Protein AF-A0AAW8KQV0-F1 (afdb_monomer_lite)

Foldseek 3Di:
DVVVVVVVDPDDDDDDDDDCALLPQFDDPVVPRHHNDCPDPSHNAGEDCAQDHPDPPGGTHHRDDPVVVVVVVVVVVVVVVVVVVD

Secondary structure (DSSP, 8-state):
-HHHHHTT--PPP-------GGG-SB--GGGT--B--TTSTT----EESSS--SSTTSPPPEEPPHHHHHHHHHHHHHHHHHHHH-

Sequence (86 aa):
LLAKVHTLSPMPFGIQLAHAGRKASTEKPWLGKGQIAKDQPHGWQTVAPSESTFSVYDAAPHALTIAEIKQVQQDFAAAAKRAVEA

Structure (mmCIF, N/CA/C/O backbone):
data_AF-A0AAW8KQV0-F1
#
_entry.id   AF-A0AAW8KQV0-F1
#
loop_
_atom_site.group_PDB
_atom_site.id
_atom_site.type_symbol
_atom_site.label_atom_id
_atom_site.label_alt_id
_atom_site.label_comp_id
_atom_site.label_asym_id
_atom_site.label_entity_id
_atom_site.label_seq_id
_atom_site.pdbx_PDB_ins_code
_atom_site.Cartn_x
_atom_site.Cartn_y
_atom_site.Cartn_z
_atom_site.occupancy
_atom_site.B_iso_or_equiv
_atom_site.auth_seq_id
_atom_site.auth_comp_id
_atom_site.auth_asym_id
_atom_site.auth_atom_id
_atom_site.pdbx_PDB_model_num
ATOM 1 N N . LEU A 1 1 ? -3.567 -4.712 20.469 1.00 89.44 1 LEU A N 1
ATOM 2 C CA . LEU A 1 1 ? -3.200 -3.296 20.718 1.00 89.44 1 LEU A CA 1
ATOM 3 C C . LEU A 1 1 ? -4.419 -2.481 21.143 1.00 89.44 1 LEU A C 1
ATOM 5 O O . LEU A 1 1 ? -4.440 -2.066 22.292 1.00 89.44 1 LEU A O 1
ATOM 9 N N . LEU A 1 2 ? -5.431 -2.314 20.280 1.00 92.75 2 LEU A N 1
ATOM 10 C CA . LEU A 1 2 ? -6.629 -1.496 20.547 1.00 92.75 2 LEU A CA 1
ATOM 11 C C . LEU A 1 2 ? -7.303 -1.816 21.888 1.00 92.75 2 LEU A C 1
ATOM 13 O O . LEU A 1 2 ? -7.402 -0.932 22.735 1.00 92.75 2 LEU A O 1
ATOM 17 N N . ALA A 1 3 ? -7.619 -3.091 22.148 1.00 92.56 3 ALA A N 1
ATOM 18 C CA . ALA A 1 3 ? -8.206 -3.528 23.420 1.00 92.56 3 ALA A CA 1
ATOM 19 C C . ALA A 1 3 ? -7.421 -3.059 24.660 1.00 92.56 3 ALA A C 1
ATOM 21 O O . ALA A 1 3 ? -8.016 -2.690 25.664 1.00 92.56 3 ALA A O 1
ATOM 22 N N . LYS A 1 4 ? -6.082 -3.018 24.587 1.00 95.25 4 LYS A N 1
ATOM 23 C CA . LYS A 1 4 ? -5.240 -2.537 25.690 1.00 95.25 4 LYS A CA 1
ATOM 24 C C . LYS A 1 4 ? -5.287 -1.016 25.830 1.00 95.25 4 LYS A C 1
ATOM 26 O O . LYS A 1 4 ? -5.289 -0.524 26.950 1.00 95.25 4 LYS A O 1
ATOM 31 N N . VAL A 1 5 ? -5.308 -0.268 24.727 1.00 94.38 5 VAL A N 1
ATOM 32 C CA . VAL A 1 5 ? -5.366 1.202 24.787 1.00 94.38 5 VAL A CA 1
ATOM 33 C C . VAL A 1 5 ? -6.735 1.671 25.291 1.00 94.38 5 VAL A C 1
ATOM 35 O O . VAL A 1 5 ? -6.789 2.604 26.087 1.00 94.38 5 VAL A O 1
ATOM 38 N N . HIS A 1 6 ? -7.818 0.965 24.951 1.00 92.44 6 HIS A N 1
ATO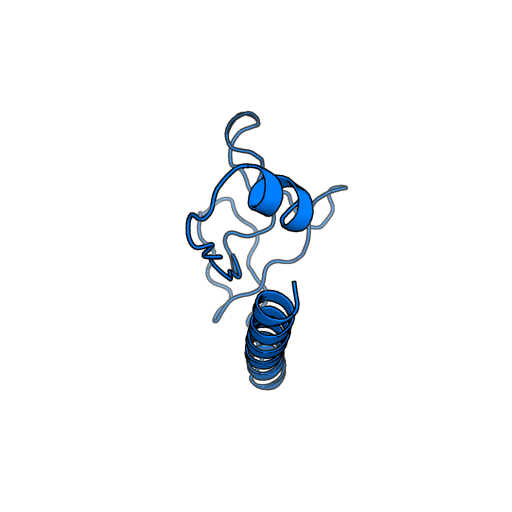M 39 C CA . HIS A 1 6 ? -9.155 1.229 25.495 1.00 92.44 6 HIS A CA 1
ATOM 40 C C . HIS A 1 6 ? -9.229 1.131 27.026 1.00 92.44 6 HIS A C 1
ATOM 42 O O . HIS A 1 6 ? -10.010 1.855 27.635 1.00 92.44 6 HIS A O 1
ATOM 48 N N . THR A 1 7 ? -8.402 0.298 27.677 1.00 96.94 7 THR A N 1
ATOM 49 C CA . THR A 1 7 ? -8.357 0.261 29.153 1.00 96.94 7 THR A CA 1
ATOM 50 C C . THR A 1 7 ? -7.630 1.463 29.763 1.00 96.94 7 THR A C 1
ATOM 52 O O . THR A 1 7 ? -7.621 1.600 30.981 1.00 96.94 7 THR A O 1
ATOM 55 N N . LEU A 1 8 ? -6.937 2.270 28.953 1.00 97.75 8 LEU A N 1
ATOM 56 C CA . LEU A 1 8 ? -6.080 3.373 29.401 1.00 97.75 8 LEU A CA 1
ATOM 57 C C . LEU A 1 8 ? -6.652 4.752 29.055 1.00 97.75 8 LEU A C 1
ATOM 59 O O . LEU A 1 8 ? -6.344 5.717 29.747 1.00 97.75 8 LEU A O 1
ATOM 63 N N . SER A 1 9 ? -7.440 4.873 27.983 1.00 97.12 9 SER A N 1
ATOM 64 C CA . SER A 1 9 ? -7.971 6.158 27.522 1.00 97.12 9 SER A CA 1
ATOM 65 C C . SER A 1 9 ? -9.285 5.999 26.748 1.00 97.12 9 SER A C 1
ATOM 67 O O . SER A 1 9 ? -9.406 5.064 25.955 1.00 97.12 9 SER A O 1
ATOM 69 N N . PRO A 1 10 ? -10.243 6.934 26.908 1.00 94.88 10 PRO A N 1
ATOM 70 C CA . PRO A 1 10 ? -11.464 6.987 26.107 1.00 94.88 10 PRO A CA 1
ATOM 71 C C . PRO A 1 10 ? -11.293 7.738 24.771 1.00 94.88 10 PRO A C 1
ATOM 73 O O . PRO A 1 10 ? -12.283 8.000 24.092 1.00 94.88 10 PRO A O 1
ATOM 76 N N . MET A 1 11 ? -10.074 8.153 24.406 1.00 96.75 11 MET A N 1
ATOM 77 C CA . MET A 1 11 ? -9.822 8.917 23.179 1.00 96.75 11 MET A CA 1
ATOM 78 C C . MET A 1 11 ? -10.295 8.153 21.925 1.00 96.75 11 MET A C 1
ATOM 80 O O . MET A 1 11 ? -10.014 6.958 21.812 1.00 96.75 11 MET A O 1
ATOM 84 N N . PRO A 1 12 ? -10.959 8.819 20.959 1.00 93.75 12 PRO A N 1
ATOM 85 C CA . PRO A 1 12 ? -11.339 8.187 19.699 1.00 93.75 12 PRO A CA 1
ATOM 86 C C . PRO A 1 12 ? -10.127 7.704 18.896 1.00 93.75 12 PRO A C 1
ATOM 88 O O . PRO A 1 12 ? -9.101 8.384 18.834 1.00 93.75 12 PRO A O 1
ATOM 91 N N . PHE A 1 13 ? -10.275 6.565 18.220 1.00 94.69 13 PHE A N 1
ATOM 92 C CA . PHE A 1 13 ? -9.267 6.040 17.302 1.00 94.69 13 PHE A CA 1
ATOM 93 C C . PHE A 1 13 ? -9.595 6.411 15.860 1.00 94.69 13 PHE A C 1
ATOM 95 O O . PHE A 1 13 ? -10.746 6.371 15.432 1.00 94.69 13 PHE A O 1
ATOM 102 N N . GLY A 1 14 ? -8.552 6.729 15.100 1.00 95.50 14 GLY A N 1
ATOM 103 C CA . GLY A 1 14 ? -8.612 6.876 13.654 1.00 95.50 14 GLY A CA 1
ATOM 104 C C . GLY A 1 14 ? -7.472 6.101 13.008 1.00 95.50 14 GLY A C 1
ATOM 105 O O . GLY A 1 14 ? -6.399 5.954 13.596 1.00 95.50 14 GLY A O 1
ATOM 106 N N . ILE A 1 15 ? -7.699 5.612 11.792 1.00 97.88 15 ILE A N 1
ATOM 107 C CA . ILE A 1 15 ? -6.686 4.927 10.991 1.00 97.88 15 ILE A CA 1
ATOM 108 C C . ILE A 1 15 ? -6.676 5.490 9.573 1.00 97.88 15 ILE A C 1
ATOM 110 O O . ILE A 1 15 ? -7.724 5.757 8.986 1.00 97.88 15 ILE A O 1
ATOM 114 N N . GLN A 1 16 ? -5.479 5.666 9.018 1.00 98.62 16 GLN A N 1
ATOM 115 C CA . GLN A 1 16 ? -5.293 6.008 7.614 1.00 98.62 16 GLN A CA 1
ATOM 116 C C . GLN A 1 16 ? -5.045 4.725 6.818 1.00 98.62 16 GLN A C 1
ATOM 118 O O . GLN A 1 16 ? -4.068 4.018 7.060 1.00 98.62 16 GLN A O 1
ATOM 123 N N . LEU A 1 17 ? -5.918 4.435 5.854 1.00 98.69 17 LEU A N 1
ATOM 124 C CA . LEU A 1 17 ? -5.705 3.369 4.876 1.00 98.69 17 LEU A CA 1
ATOM 125 C C . LEU A 1 17 ? -4.866 3.916 3.721 1.00 98.69 17 LEU A C 1
ATOM 127 O O . LEU A 1 17 ? -5.078 5.051 3.289 1.00 98.69 17 LEU A O 1
ATOM 131 N N . ALA A 1 18 ? -3.917 3.130 3.216 1.00 98.69 18 ALA A N 1
ATOM 132 C CA . ALA A 1 18 ? -2.968 3.615 2.224 1.00 98.69 18 ALA A CA 1
ATOM 133 C C . ALA A 1 18 ? -2.521 2.530 1.243 1.00 98.69 18 ALA A C 1
ATOM 135 O O . ALA A 1 18 ? -2.453 1.348 1.572 1.00 98.69 18 ALA A O 1
ATOM 136 N N . HIS A 1 19 ? -2.137 2.983 0.051 1.00 98.62 19 HIS A N 1
ATOM 137 C CA . HIS A 1 19 ? -1.440 2.204 -0.962 1.00 98.62 19 HIS A CA 1
ATOM 138 C C . HIS A 1 19 ? -0.332 3.084 -1.559 1.00 98.62 19 HIS A C 1
ATOM 140 O O . HIS A 1 19 ? -0.613 4.131 -2.139 1.00 98.62 19 HIS A O 1
ATOM 146 N N . ALA A 1 20 ? 0.935 2.689 -1.407 1.00 98.19 20 ALA A N 1
ATOM 147 C CA . ALA A 1 20 ? 2.073 3.552 -1.754 1.00 98.19 20 ALA A CA 1
ATOM 148 C C . ALA A 1 20 ? 2.370 3.634 -3.269 1.00 98.19 20 ALA A C 1
ATOM 150 O O . ALA A 1 20 ? 3.113 4.516 -3.707 1.00 98.19 20 ALA A O 1
ATOM 151 N N . GLY A 1 21 ? 1.780 2.750 -4.082 1.00 98.44 21 GLY A N 1
ATOM 152 C CA . GLY A 1 21 ? 1.906 2.775 -5.544 1.00 98.44 21 GLY A CA 1
ATOM 153 C C . GLY A 1 21 ? 3.362 2.675 -6.007 1.00 98.44 21 GLY A C 1
ATOM 154 O O . GLY A 1 21 ? 4.136 1.900 -5.449 1.00 98.44 21 GLY A O 1
ATOM 155 N N . ARG A 1 22 ? 3.770 3.518 -6.967 1.00 98.00 22 ARG A N 1
ATOM 156 C CA . ARG A 1 22 ? 5.169 3.603 -7.443 1.00 98.00 22 ARG A CA 1
ATOM 157 C C . ARG A 1 22 ? 6.197 4.017 -6.384 1.00 98.00 22 ARG A C 1
ATOM 159 O O . ARG A 1 22 ? 7.386 3.901 -6.637 1.00 98.00 22 ARG A O 1
ATOM 166 N N . LYS A 1 23 ? 5.756 4.506 -5.220 1.00 97.38 23 LYS A N 1
ATOM 167 C CA . LYS A 1 23 ? 6.623 4.845 -4.077 1.00 97.38 23 LYS A CA 1
ATOM 168 C C . LYS A 1 23 ? 6.699 3.719 -3.037 1.00 97.38 23 LYS A C 1
ATOM 170 O O . LYS A 1 23 ? 7.231 3.928 -1.952 1.00 97.38 23 LYS A O 1
ATOM 175 N N . ALA A 1 24 ? 6.089 2.565 -3.317 1.00 97.94 24 ALA A N 1
ATOM 176 C CA . ALA A 1 24 ? 6.224 1.365 -2.499 1.00 97.94 24 ALA A CA 1
ATOM 177 C C . ALA A 1 24 ? 7.623 0.746 -2.664 1.00 97.94 24 ALA A C 1
ATOM 179 O O . ALA A 1 24 ? 8.448 1.263 -3.416 1.00 97.94 24 ALA A O 1
ATOM 180 N N . SER A 1 25 ? 7.882 -0.365 -1.967 1.00 97.56 25 SER A N 1
ATOM 181 C CA . SER A 1 25 ? 9.160 -1.085 -2.032 1.00 97.56 25 SER A CA 1
ATOM 182 C C . SER A 1 25 ? 10.344 -0.137 -1.831 1.00 97.56 25 SER A C 1
ATOM 184 O O . SER A 1 25 ? 11.222 -0.043 -2.674 1.00 97.56 25 SER A O 1
ATOM 186 N N . THR A 1 26 ? 10.317 0.673 -0.774 1.00 97.06 26 THR A N 1
ATOM 187 C CA . THR A 1 26 ? 11.331 1.702 -0.499 1.00 97.06 26 THR A CA 1
ATOM 188 C C . THR A 1 26 ? 11.893 1.496 0.894 1.00 97.06 26 THR A C 1
ATOM 190 O O . THR A 1 26 ? 11.154 1.146 1.818 1.00 97.06 26 THR A O 1
ATOM 193 N N . GLU A 1 27 ? 13.196 1.715 1.040 1.00 96.81 27 GLU A N 1
ATOM 194 C CA . GLU A 1 27 ? 13.888 1.539 2.303 1.00 96.81 27 GLU A CA 1
ATOM 195 C C . GLU A 1 27 ? 13.365 2.449 3.405 1.00 96.81 27 GLU A C 1
ATOM 197 O O . GLU A 1 27 ? 12.840 3.550 3.185 1.00 96.81 27 GLU A O 1
ATOM 202 N N . LYS A 1 28 ? 13.589 2.001 4.639 1.00 95.62 28 LYS A N 1
ATOM 203 C CA . LYS A 1 28 ? 13.300 2.823 5.811 1.00 95.62 28 LYS A CA 1
ATOM 204 C C . LYS A 1 28 ? 14.116 4.119 5.734 1.00 95.62 28 LYS A C 1
ATOM 206 O O . LYS A 1 28 ? 15.259 4.107 5.270 1.00 95.62 28 LYS A O 1
ATOM 211 N N . PRO A 1 29 ? 13.590 5.248 6.241 1.00 95.81 29 PRO A N 1
ATOM 212 C CA . PRO A 1 29 ? 14.273 6.533 6.125 1.00 95.81 29 PRO A CA 1
ATOM 213 C C . PRO A 1 29 ? 15.714 6.568 6.646 1.00 95.81 29 PRO A C 1
ATOM 215 O O . PRO A 1 29 ? 16.532 7.291 6.087 1.00 95.81 29 PRO A O 1
ATOM 218 N N . TRP A 1 30 ? 16.028 5.784 7.679 1.00 96.12 30 TRP A N 1
ATOM 219 C CA . TRP A 1 30 ? 17.366 5.695 8.276 1.00 96.12 30 TRP A CA 1
ATOM 220 C C . TRP A 1 30 ? 18.313 4.705 7.574 1.00 96.12 30 TRP A C 1
ATOM 222 O O . TRP A 1 30 ? 19.463 4.592 7.984 1.00 96.12 30 TRP A O 1
ATOM 232 N N . LEU A 1 31 ? 17.854 4.006 6.530 1.00 94.56 31 LEU A N 1
ATOM 233 C CA . LEU A 1 31 ? 18.648 3.072 5.717 1.00 94.56 31 LEU A CA 1
ATOM 234 C C . LEU A 1 31 ? 18.894 3.574 4.283 1.00 94.56 31 LEU A C 1
ATOM 236 O O . LEU A 1 31 ? 19.496 2.866 3.487 1.00 94.56 31 LEU A O 1
ATOM 240 N N . GLY A 1 32 ? 18.462 4.798 3.947 1.00 87.69 32 GLY A N 1
ATOM 241 C CA . GLY A 1 32 ? 18.836 5.455 2.686 1.00 87.69 32 GLY A CA 1
ATOM 242 C C . GLY A 1 32 ? 17.694 5.835 1.740 1.00 87.69 32 GLY A C 1
ATOM 243 O O . GLY A 1 32 ? 17.976 6.426 0.705 1.00 87.69 32 GLY A O 1
ATOM 244 N N . LYS A 1 33 ? 16.418 5.575 2.078 1.00 88.25 33 LYS A N 1
ATOM 245 C CA . LYS A 1 33 ? 15.215 5.991 1.303 1.00 88.25 33 LYS A CA 1
ATOM 246 C C . LYS A 1 33 ? 15.179 5.564 -0.180 1.00 88.25 33 LYS A C 1
ATOM 248 O O . LYS A 1 33 ? 14.314 6.042 -0.910 1.00 88.25 33 LYS A O 1
ATOM 253 N N . GLY A 1 34 ? 16.098 4.716 -0.636 1.00 94.38 34 GLY A N 1
ATOM 254 C CA . GLY A 1 34 ? 16.120 4.207 -2.006 1.00 94.38 34 GLY A CA 1
ATOM 255 C C . GLY A 1 34 ? 15.071 3.120 -2.216 1.00 94.38 34 GLY A C 1
ATOM 256 O O . GLY A 1 34 ? 14.670 2.448 -1.263 1.00 94.38 34 GLY A O 1
ATOM 257 N N . GLN A 1 35 ? 14.624 2.937 -3.457 1.00 97.06 35 GLN A N 1
ATOM 258 C CA . GLN A 1 35 ? 13.774 1.803 -3.796 1.00 97.06 35 GLN A CA 1
ATOM 259 C C . GLN A 1 35 ? 14.545 0.488 -3.578 1.00 97.06 35 GLN A C 1
ATOM 261 O O . GLN A 1 35 ? 15.698 0.349 -3.979 1.00 97.06 35 GLN A O 1
ATOM 266 N N . ILE A 1 36 ? 13.896 -0.484 -2.947 1.00 96.75 36 ILE A N 1
ATOM 267 C CA . ILE A 1 36 ? 14.349 -1.867 -2.860 1.00 96.75 36 ILE A CA 1
ATOM 268 C C . ILE A 1 36 ? 13.915 -2.549 -4.159 1.00 96.75 36 ILE A C 1
ATOM 270 O O . ILE A 1 36 ? 12.716 -2.703 -4.413 1.00 96.75 36 ILE A O 1
ATOM 274 N N . ALA A 1 37 ? 14.883 -2.919 -4.996 1.00 91.19 37 ALA A N 1
ATOM 275 C CA . ALA A 1 37 ? 14.621 -3.574 -6.274 1.00 91.19 37 ALA A CA 1
ATOM 276 C C . ALA A 1 37 ? 13.904 -4.923 -6.080 1.00 91.19 37 ALA A C 1
ATOM 278 O O . ALA A 1 37 ? 14.133 -5.620 -5.095 1.00 91.19 37 ALA A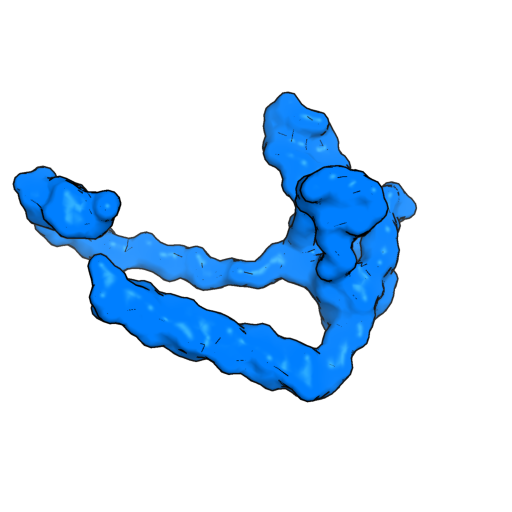 O 1
ATOM 279 N N . LYS A 1 38 ? 13.027 -5.299 -7.020 1.00 93.69 38 LYS A N 1
ATOM 280 C CA . LYS A 1 38 ? 12.140 -6.476 -6.896 1.00 93.69 38 LYS A CA 1
ATOM 281 C C . LYS A 1 38 ? 12.854 -7.830 -6.778 1.00 93.69 38 LYS A C 1
ATOM 283 O O . LYS A 1 38 ? 12.218 -8.815 -6.429 1.00 93.69 38 LYS A O 1
ATOM 288 N N . ASP A 1 39 ? 14.128 -7.884 -7.142 1.00 93.94 39 ASP A N 1
ATOM 289 C CA . ASP A 1 39 ? 15.001 -9.056 -7.067 1.00 93.94 39 ASP A CA 1
ATOM 290 C C . ASP A 1 39 ? 15.754 -9.160 -5.727 1.00 93.94 39 ASP A C 1
ATOM 292 O O . ASP A 1 39 ? 16.414 -10.164 -5.465 1.00 93.94 39 ASP A O 1
ATOM 296 N N . GLN A 1 40 ? 15.634 -8.154 -4.858 1.00 94.94 40 GLN A N 1
ATOM 297 C CA . GLN A 1 40 ? 16.200 -8.152 -3.511 1.00 94.94 40 GLN A CA 1
ATOM 298 C C . GLN A 1 40 ? 15.246 -8.805 -2.493 1.00 94.94 40 GLN A C 1
ATOM 300 O O . GLN A 1 40 ? 14.029 -8.763 -2.679 1.00 94.94 40 GLN A O 1
ATOM 305 N N . PRO A 1 41 ? 15.751 -9.329 -1.355 1.00 95.00 41 PRO A N 1
ATOM 306 C CA . PRO A 1 41 ? 14.954 -10.109 -0.394 1.00 95.00 41 PRO A CA 1
ATOM 307 C C . PRO A 1 41 ? 13.690 -9.434 0.165 1.00 95.00 41 PRO A C 1
ATOM 309 O O . PRO A 1 41 ? 12.771 -10.116 0.614 1.00 95.00 41 PRO A O 1
ATOM 312 N N . HIS A 1 42 ? 13.648 -8.102 0.184 1.00 95.00 42 HIS A N 1
ATOM 313 C CA . HIS A 1 42 ? 12.521 -7.320 0.704 1.00 95.00 42 HIS A CA 1
ATOM 314 C C . HIS A 1 42 ? 11.859 -6.442 -0.357 1.00 95.00 42 HIS A C 1
ATOM 316 O O . HIS A 1 42 ? 11.006 -5.624 -0.020 1.00 95.00 42 HIS A O 1
ATOM 322 N N . GLY A 1 43 ? 12.270 -6.579 -1.616 1.00 97.19 43 GLY A N 1
ATOM 323 C CA . GLY A 1 43 ? 11.719 -5.806 -2.711 1.00 97.19 43 GLY A CA 1
ATOM 324 C C . GLY A 1 43 ? 10.522 -6.490 -3.350 1.00 97.19 43 GLY A C 1
ATOM 325 O O . GLY A 1 43 ? 10.356 -7.706 -3.282 1.00 97.19 43 GLY A O 1
ATOM 326 N N . TRP A 1 44 ? 9.678 -5.698 -3.999 1.00 98.12 44 TRP A N 1
ATOM 327 C CA . TRP A 1 44 ? 8.566 -6.200 -4.798 1.00 98.12 44 TRP A CA 1
ATOM 328 C C . TRP A 1 44 ? 8.274 -5.283 -5.987 1.00 98.12 44 TRP A C 1
ATOM 330 O O . TRP A 1 44 ? 8.671 -4.116 -6.019 1.00 98.12 44 TRP A O 1
ATOM 340 N N . GLN A 1 45 ? 7.561 -5.813 -6.984 1.00 97.94 45 GLN A N 1
ATOM 341 C CA . GLN A 1 45 ? 7.110 -5.027 -8.131 1.00 97.94 45 GLN A CA 1
ATOM 342 C C . GLN A 1 45 ? 6.096 -3.976 -7.667 1.00 97.94 45 GLN A C 1
ATOM 344 O O . GLN A 1 45 ? 5.021 -4.304 -7.166 1.00 97.94 45 GLN A O 1
ATOM 349 N N . THR A 1 46 ? 6.432 -2.700 -7.845 1.00 98.38 46 THR A N 1
ATOM 350 C CA . THR A 1 46 ? 5.499 -1.603 -7.582 1.00 98.38 46 THR A CA 1
ATOM 351 C C . THR A 1 46 ? 4.475 -1.490 -8.712 1.00 98.38 46 THR A C 1
ATOM 353 O O . THR A 1 46 ? 4.732 -1.922 -9.839 1.00 98.38 46 THR A O 1
ATOM 356 N N . VAL A 1 47 ? 3.313 -0.905 -8.410 1.00 98.62 47 VAL A N 1
ATOM 357 C CA . VAL A 1 47 ? 2.215 -0.698 -9.368 1.00 98.62 47 VAL A CA 1
ATOM 358 C C . VAL A 1 47 ? 1.779 0.767 -9.394 1.00 98.62 47 VAL A C 1
ATOM 360 O O . VAL A 1 47 ? 1.879 1.468 -8.380 1.00 98.62 47 VAL A O 1
ATOM 363 N N . ALA A 1 48 ? 1.301 1.250 -10.538 1.00 98.69 48 ALA A N 1
ATOM 364 C CA . ALA A 1 48 ? 0.903 2.645 -10.730 1.00 98.69 48 ALA A CA 1
ATOM 365 C C . ALA A 1 48 ? -0.082 2.820 -11.903 1.00 98.69 48 ALA A C 1
ATOM 367 O O . ALA A 1 48 ? -0.329 1.870 -12.638 1.00 98.69 48 ALA A O 1
ATOM 368 N N . PRO A 1 49 ? -0.642 4.028 -12.117 1.00 98.50 49 PRO A N 1
ATOM 369 C CA . PRO A 1 49 ? -1.486 4.308 -13.285 1.00 98.50 49 PRO A CA 1
ATOM 370 C C . PRO A 1 49 ? -0.750 4.238 -14.634 1.00 98.50 49 PRO A C 1
ATOM 372 O O . PRO A 1 49 ? -1.383 4.088 -15.672 1.00 98.50 49 PRO A O 1
ATOM 375 N N . SER A 1 50 ? 0.576 4.387 -14.626 1.00 98.31 50 SER A N 1
ATOM 376 C CA . SER A 1 50 ? 1.452 4.296 -15.795 1.00 98.31 50 SER A CA 1
ATOM 377 C C . SER A 1 50 ? 2.838 3.816 -15.369 1.00 98.31 50 SER A C 1
ATOM 379 O O . SER A 1 50 ? 3.163 3.840 -14.182 1.00 98.31 50 SER A O 1
ATOM 381 N N . GLU A 1 51 ? 3.684 3.456 -16.332 1.00 98.12 51 GLU A N 1
ATOM 382 C CA . GLU A 1 51 ? 5.064 3.004 -16.091 1.00 98.12 51 GLU A CA 1
ATOM 383 C C . GLU A 1 51 ? 6.036 4.150 -15.726 1.00 98.12 51 GLU A C 1
ATOM 385 O O . GLU A 1 51 ? 7.246 3.951 -15.644 1.00 98.12 51 GLU A O 1
ATOM 390 N N . SER A 1 52 ? 5.543 5.374 -15.481 1.00 97.81 52 SER A N 1
ATOM 391 C CA . SER A 1 52 ? 6.400 6.493 -15.073 1.00 97.81 52 SER A CA 1
ATOM 392 C C . SER A 1 52 ? 6.961 6.299 -13.666 1.00 97.81 52 SER A C 1
ATOM 394 O O . SER A 1 52 ? 6.219 6.246 -12.676 1.00 97.81 52 SER A O 1
ATOM 396 N N . THR A 1 53 ? 8.286 6.326 -13.566 1.00 97.19 53 THR A N 1
ATOM 397 C CA . THR A 1 53 ? 9.021 6.248 -12.302 1.00 97.19 53 THR A CA 1
ATOM 398 C C . THR A 1 53 ? 8.763 7.465 -11.407 1.00 97.19 53 THR A C 1
ATOM 400 O O . THR A 1 53 ? 8.321 8.526 -11.862 1.00 97.19 53 THR A O 1
ATOM 403 N N . PHE A 1 54 ? 8.970 7.302 -10.096 1.00 95.31 54 PHE A N 1
ATOM 404 C CA . PHE A 1 54 ? 8.910 8.418 -9.148 1.00 95.31 54 PHE A CA 1
ATOM 405 C C . PHE A 1 54 ? 10.231 9.201 -9.140 1.00 95.31 54 PHE A C 1
ATOM 407 O O . P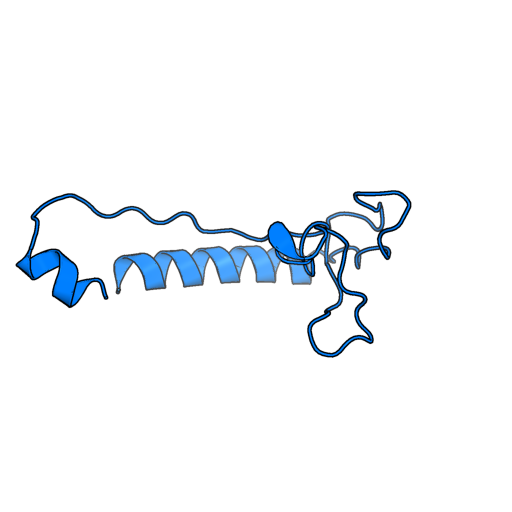HE A 1 54 ? 10.211 10.427 -9.236 1.00 95.31 54 PHE A O 1
ATOM 414 N N . SER A 1 55 ? 11.357 8.493 -9.071 1.00 93.94 55 SER A N 1
ATOM 415 C CA . SER A 1 55 ? 12.714 9.001 -9.269 1.00 93.94 55 SER A CA 1
ATOM 416 C C . SER A 1 55 ? 13.350 8.389 -10.520 1.00 93.94 55 SER A C 1
ATOM 418 O O . SER A 1 55 ? 12.977 7.301 -10.955 1.00 93.94 55 SER A O 1
ATOM 420 N N . VAL A 1 56 ? 14.359 9.055 -11.084 1.00 93.62 56 VAL A N 1
ATOM 421 C CA . VAL A 1 56 ? 15.125 8.552 -12.243 1.00 93.62 56 VAL A CA 1
ATOM 422 C C . VAL A 1 56 ? 15.922 7.275 -11.947 1.00 93.62 56 VAL A C 1
ATOM 424 O O . VAL A 1 56 ? 16.321 6.587 -12.878 1.00 93.62 56 VAL A O 1
ATOM 427 N N . TYR A 1 57 ? 16.148 6.960 -10.668 1.00 92.06 57 TYR A N 1
ATOM 428 C CA . TYR A 1 57 ? 16.867 5.758 -10.225 1.00 92.06 57 TYR A CA 1
ATOM 429 C C . TYR A 1 57 ? 15.942 4.589 -9.868 1.00 92.06 57 TYR A C 1
ATOM 431 O O . TYR A 1 57 ? 16.430 3.494 -9.598 1.00 92.06 57 TYR A O 1
ATOM 439 N N . ASP A 1 58 ? 14.628 4.817 -9.832 1.00 94.88 58 ASP A N 1
ATOM 440 C CA . ASP A 1 58 ? 13.668 3.776 -9.474 1.00 94.88 58 ASP A CA 1
ATOM 441 C C . ASP A 1 58 ? 13.391 2.871 -10.680 1.00 94.88 58 ASP A C 1
ATOM 443 O O . ASP A 1 58 ? 13.344 3.322 -11.826 1.00 94.88 58 ASP A O 1
ATOM 447 N N . ALA A 1 59 ? 13.119 1.596 -10.419 1.00 95.62 59 ALA A N 1
ATOM 448 C CA . ALA A 1 59 ? 12.545 0.699 -11.406 1.00 95.62 59 ALA A CA 1
ATOM 449 C C . ALA A 1 59 ? 11.124 1.147 -11.784 1.00 95.62 59 ALA A C 1
ATOM 451 O O . ALA A 1 59 ? 10.344 1.609 -10.939 1.00 95.62 59 ALA A O 1
ATOM 452 N N . ALA A 1 60 ? 10.776 0.965 -13.060 1.00 97.06 60 ALA A N 1
ATOM 453 C CA . ALA A 1 60 ? 9.444 1.266 -13.563 1.00 97.06 60 ALA A CA 1
ATOM 454 C C . ALA A 1 60 ? 8.372 0.415 -12.844 1.00 97.06 60 ALA A C 1
ATOM 456 O O . ALA A 1 60 ? 8.541 -0.805 -12.696 1.00 97.06 60 ALA A O 1
ATOM 457 N N . PRO A 1 61 ? 7.269 1.032 -12.379 1.00 97.94 61 PRO A N 1
ATOM 458 C CA . PRO A 1 61 ? 6.128 0.293 -11.860 1.00 97.94 61 PRO A CA 1
ATOM 459 C C . PRO A 1 61 ? 5.391 -0.433 -12.994 1.00 97.94 61 PRO A C 1
ATOM 461 O O . PRO A 1 61 ? 5.437 -0.017 -14.148 1.00 97.94 61 PRO A O 1
ATOM 464 N N . HIS A 1 62 ? 4.637 -1.471 -12.642 1.00 98.38 62 HIS A N 1
ATOM 465 C CA . HIS A 1 62 ? 3.654 -2.084 -13.533 1.00 98.38 62 HIS A CA 1
ATOM 466 C C . HIS A 1 62 ? 2.447 -1.151 -13.686 1.00 98.38 62 HIS A C 1
ATOM 468 O O . HIS A 1 62 ? 1.881 -0.693 -12.684 1.00 98.38 62 HIS A O 1
ATOM 474 N N . ALA A 1 63 ? 2.061 -0.857 -14.928 1.00 98.81 63 ALA A N 1
ATOM 475 C CA . ALA A 1 63 ? 0.868 -0.072 -15.215 1.00 98.81 63 ALA A CA 1
ATOM 476 C C . ALA A 1 63 ? -0.388 -0.915 -14.964 1.00 98.81 63 ALA A C 1
ATOM 478 O O . ALA A 1 63 ? -0.622 -1.923 -15.628 1.00 98.81 63 ALA A O 1
ATOM 479 N N . LEU A 1 64 ? -1.204 -0.483 -14.005 1.00 98.81 64 LEU A N 1
ATOM 480 C CA . LEU A 1 64 ? -2.404 -1.205 -13.606 1.00 98.81 64 LEU A CA 1
ATOM 481 C C . LEU A 1 64 ? -3.417 -1.280 -14.750 1.00 98.81 64 LEU A C 1
ATOM 483 O O . LEU A 1 64 ? -3.826 -0.274 -15.333 1.00 98.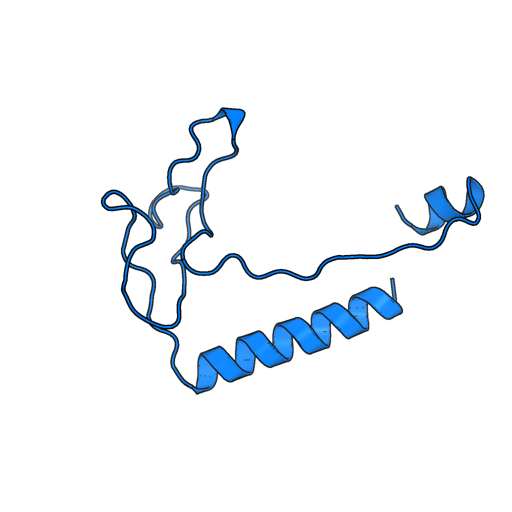81 64 LEU A O 1
ATOM 487 N N . THR A 1 65 ? -3.909 -2.485 -14.988 1.00 98.81 65 THR A N 1
ATOM 488 C CA . THR A 1 65 ? -5.103 -2.736 -15.786 1.00 98.81 65 THR A CA 1
ATOM 489 C C . THR A 1 65 ? -6.362 -2.284 -15.040 1.00 98.81 65 THR A C 1
ATOM 491 O O . THR A 1 65 ? -6.385 -2.138 -13.817 1.00 98.81 65 THR A O 1
ATOM 494 N N . ILE A 1 66 ? -7.475 -2.138 -15.765 1.00 98.75 66 ILE A N 1
ATOM 495 C CA . ILE A 1 66 ? -8.780 -1.832 -15.155 1.00 98.75 66 ILE A CA 1
ATOM 496 C C . ILE A 1 66 ? -9.194 -2.889 -14.118 1.00 98.75 66 ILE A C 1
ATOM 498 O O . ILE A 1 66 ? -9.811 -2.550 -13.108 1.00 98.75 66 ILE A O 1
ATOM 502 N N . ALA A 1 67 ? -8.862 -4.162 -14.347 1.00 98.75 67 ALA A N 1
ATOM 503 C CA . ALA A 1 67 ? -9.156 -5.233 -13.399 1.00 98.75 67 ALA A CA 1
ATOM 504 C C . ALA A 1 67 ? -8.364 -5.062 -12.094 1.00 98.75 67 ALA A C 1
ATOM 506 O O . ALA A 1 67 ? -8.938 -5.149 -11.011 1.00 98.75 67 ALA A O 1
ATOM 507 N N . GLU A 1 68 ? -7.076 -4.736 -12.184 1.00 98.75 68 GLU A N 1
ATOM 508 C CA . GLU A 1 68 ? -6.237 -4.520 -11.003 1.00 98.75 68 GLU A CA 1
ATOM 509 C C . GLU A 1 68 ? -6.617 -3.230 -10.257 1.00 98.75 68 GLU A C 1
ATOM 511 O O . GLU A 1 68 ? -6.603 -3.207 -9.030 1.00 98.75 68 GLU A O 1
ATOM 516 N N . ILE A 1 69 ? -7.065 -2.179 -10.956 1.00 98.81 69 ILE A N 1
ATOM 517 C CA . ILE A 1 69 ? -7.643 -0.985 -10.309 1.00 98.81 69 ILE A CA 1
ATOM 518 C C . ILE A 1 69 ? -8.873 -1.364 -9.476 1.00 98.81 69 ILE A C 1
ATOM 520 O O . ILE A 1 69 ? -9.013 -0.910 -8.338 1.00 98.81 69 ILE A O 1
ATOM 524 N N . LYS A 1 70 ? -9.761 -2.212 -10.013 1.00 98.81 70 LYS A N 1
AT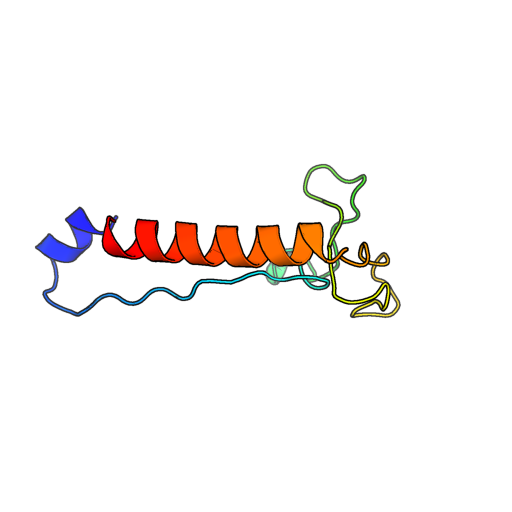OM 525 C CA . LYS A 1 70 ? -10.923 -2.711 -9.261 1.00 98.81 70 LYS A CA 1
ATOM 526 C C . LYS A 1 70 ? -10.493 -3.528 -8.046 1.00 98.81 70 LYS A C 1
ATOM 528 O O . LYS A 1 70 ? -11.126 -3.403 -7.001 1.00 98.81 70 LYS A O 1
ATOM 533 N N . GLN A 1 71 ? -9.416 -4.302 -8.153 1.00 98.81 71 GLN A N 1
ATOM 534 C CA . GLN A 1 71 ? -8.870 -5.026 -7.009 1.00 98.81 71 GLN A CA 1
ATOM 535 C C . GLN A 1 71 ? -8.397 -4.064 -5.914 1.00 98.81 71 GLN A C 1
ATOM 537 O O . GLN A 1 71 ? -8.813 -4.209 -4.770 1.00 98.81 71 GLN A O 1
ATOM 542 N N . VAL A 1 72 ? -7.644 -3.013 -6.258 1.00 98.69 72 VAL A N 1
ATOM 543 C CA . VAL A 1 72 ? -7.217 -1.999 -5.276 1.00 98.69 72 VAL A CA 1
ATOM 544 C C . VAL A 1 72 ? -8.428 -1.354 -4.590 1.00 98.69 72 VAL A C 1
ATOM 546 O O . VAL A 1 72 ? -8.432 -1.191 -3.373 1.00 98.69 72 VAL A O 1
ATOM 549 N N . GLN A 1 73 ? -9.497 -1.032 -5.327 1.00 98.81 73 GLN A N 1
ATOM 550 C CA . GLN A 1 73 ? -10.735 -0.507 -4.730 1.00 98.81 73 GLN A CA 1
ATOM 551 C C . GLN A 1 73 ? -11.361 -1.489 -3.728 1.00 98.81 73 GLN A C 1
ATOM 553 O O . GLN A 1 73 ? -11.778 -1.085 -2.639 1.00 98.81 73 GLN A O 1
ATOM 558 N N . GLN A 1 74 ? -11.413 -2.776 -4.077 1.00 98.88 74 GLN A N 1
ATOM 559 C CA . GLN A 1 74 ? -11.916 -3.826 -3.191 1.00 98.88 74 GLN A CA 1
ATOM 560 C C . GLN A 1 74 ? -11.035 -3.998 -1.952 1.00 98.88 74 GLN A C 1
ATOM 562 O O . GLN A 1 74 ? -11.565 -4.159 -0.853 1.00 98.88 74 GLN A O 1
ATOM 567 N N . ASP A 1 75 ? -9.715 -3.889 -2.094 1.00 98.88 75 ASP A N 1
ATOM 568 C CA . ASP A 1 75 ? -8.774 -3.978 -0.979 1.00 98.88 75 ASP A CA 1
ATOM 569 C C . ASP A 1 75 ? -8.983 -2.832 0.018 1.00 98.88 75 ASP A C 1
ATOM 571 O O . ASP A 1 75 ? -9.017 -3.068 1.228 1.00 98.88 75 ASP A O 1
ATOM 575 N N . PHE A 1 76 ? -9.215 -1.606 -0.469 1.00 98.94 76 PHE A N 1
ATOM 576 C CA . PHE A 1 76 ? -9.591 -0.469 0.378 1.00 98.94 76 PHE A CA 1
ATOM 577 C C . PHE A 1 76 ? -10.933 -0.695 1.084 1.00 98.94 76 PHE A C 1
ATOM 579 O O . PHE A 1 76 ? -11.032 -0.446 2.285 1.00 98.94 76 PHE A O 1
ATOM 586 N N . ALA A 1 77 ? -11.954 -1.195 0.380 1.00 98.81 77 ALA A N 1
ATOM 587 C CA . ALA A 1 77 ? -13.257 -1.489 0.981 1.00 98.81 77 ALA A CA 1
ATOM 588 C C . ALA A 1 77 ? -13.152 -2.568 2.073 1.00 98.81 77 ALA A C 1
ATOM 590 O O . ALA A 1 77 ? -13.693 -2.411 3.170 1.00 98.81 77 ALA A O 1
ATOM 591 N N . ALA A 1 78 ? -12.400 -3.637 1.809 1.00 98.88 78 ALA A N 1
ATOM 592 C CA . ALA A 1 78 ? -12.139 -4.694 2.777 1.00 98.88 78 ALA A CA 1
ATOM 593 C C . ALA A 1 78 ? -11.335 -4.177 3.980 1.00 98.88 78 ALA A C 1
ATOM 595 O O . ALA A 1 78 ? -11.649 -4.519 5.119 1.00 98.88 78 ALA A O 1
ATOM 596 N N . ALA A 1 79 ? -10.326 -3.330 3.759 1.00 98.81 79 ALA A N 1
ATOM 597 C CA . ALA A 1 79 ? -9.545 -2.717 4.830 1.00 98.81 79 ALA A CA 1
ATOM 598 C C . ALA A 1 79 ? -10.383 -1.763 5.696 1.00 98.81 79 ALA A C 1
ATOM 600 O O . ALA A 1 79 ? -10.254 -1.793 6.917 1.00 98.81 79 ALA A O 1
ATOM 601 N N . ALA A 1 80 ? -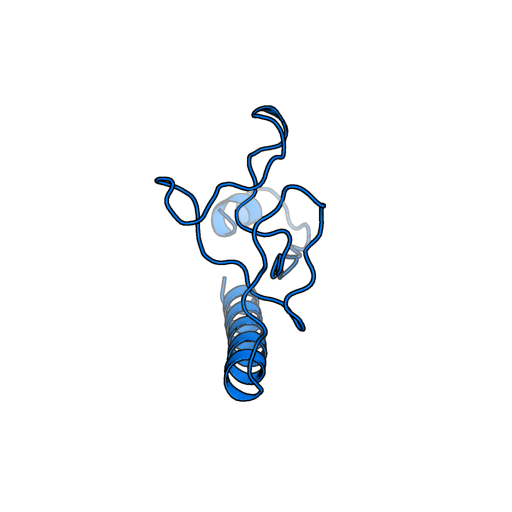11.286 -0.982 5.097 1.00 98.75 80 ALA A N 1
ATOM 602 C CA . ALA A 1 80 ? -12.219 -0.132 5.834 1.00 98.75 80 ALA A CA 1
ATOM 603 C C . ALA A 1 80 ? -13.168 -0.958 6.708 1.00 98.75 80 ALA A C 1
ATOM 605 O O . ALA A 1 80 ? -13.382 -0.622 7.869 1.00 98.75 80 ALA A O 1
ATOM 606 N N . LYS A 1 81 ? -13.677 -2.081 6.188 1.00 98.69 81 LYS A N 1
ATOM 607 C CA . LYS A 1 81 ? -14.521 -2.992 6.966 1.00 98.69 81 LYS A CA 1
ATOM 608 C C . LYS A 1 81 ? -13.765 -3.584 8.160 1.00 98.69 81 LYS A C 1
ATOM 610 O O . LYS A 1 81 ? -14.250 -3.512 9.283 1.00 98.69 81 LYS A O 1
ATOM 615 N N . ARG A 1 82 ? -12.532 -4.056 7.937 1.00 98.56 82 ARG A N 1
ATOM 616 C CA . ARG A 1 82 ? -11.650 -4.543 9.011 1.00 98.56 82 ARG A CA 1
ATOM 617 C C . ARG A 1 82 ? -11.356 -3.467 10.054 1.00 98.56 82 ARG A C 1
ATOM 619 O O . ARG A 1 82 ? -11.278 -3.793 11.225 1.00 98.56 82 ARG A O 1
ATOM 626 N N . ALA A 1 83 ? -11.198 -2.206 9.650 1.00 97.75 83 ALA A N 1
ATOM 627 C CA . ALA A 1 83 ? -10.954 -1.106 10.581 1.00 97.75 83 ALA A CA 1
ATOM 628 C C . ALA A 1 83 ? -12.139 -0.843 11.525 1.00 97.75 83 ALA A C 1
ATOM 630 O O . ALA A 1 83 ? -11.916 -0.439 12.659 1.00 97.75 83 ALA A O 1
ATOM 631 N N . VAL A 1 84 ? -13.375 -1.072 11.071 1.00 96.19 84 VAL A N 1
ATOM 632 C CA . VAL A 1 84 ? -14.581 -0.970 11.912 1.00 96.19 84 VAL A CA 1
ATOM 633 C C . VAL A 1 84 ? -14.718 -2.174 12.848 1.00 96.19 84 VAL A C 1
ATOM 635 O O . VAL A 1 84 ? -15.223 -2.033 13.955 1.00 96.19 84 VAL A O 1
ATOM 638 N N . GLU A 1 85 ? -14.285 -3.354 12.401 1.00 95.75 85 GLU A N 1
ATOM 639 C CA . GLU A 1 85 ? -14.368 -4.612 13.158 1.00 95.75 85 GLU A CA 1
ATOM 640 C C . GLU A 1 85 ? -13.227 -4.803 14.185 1.00 95.75 85 GLU A C 1
ATOM 642 O O . GLU A 1 85 ? -13.304 -5.725 14.996 1.00 95.75 85 GLU A O 1
ATOM 647 N N . ALA A 1 86 ? -12.171 -3.980 14.129 1.00 92.56 86 ALA A N 1
ATOM 648 C CA . ALA A 1 86 ? -10.935 -4.111 14.917 1.00 92.56 86 ALA A CA 1
ATOM 649 C C . ALA A 1 86 ? -11.039 -3.589 16.359 1.00 92.56 86 ALA A C 1
ATOM 651 O O . ALA A 1 86 ? -10.359 -4.189 17.231 1.00 92.56 86 ALA A O 1
#

pLDDT: mean 96.56, std 2.54, range [87.69, 98.94]

Radius of gyration: 16.87 Å; chains: 1; bounding box: 33×19×46 Å